Protein AF-A0AAW0SIT3-F1 (afdb_monomer_lite)

Organism: Scylla paramamosain (NCBI:txid85552)

Sequence (132 aa):
MLWTSGYGRCGQLGHGTTDNCPIPCTVLDLCGSKVGQVACGRGHTLVYIPSQSHVYAFGQGFSGQLGTKTPHSRELPQVVVCPWLSPGGASLLDYAEEDSPSVCLRQRDRRALVSSLRLLSLVHGLNFQAGC

Secondary structure (DSSP, 8-state):
-EEEEE--TTSTT-SSS---EEEEEE-GGGTTS---EEEE-SSEEEEEEGGGTEEEEEE--TTSTT--SS---EEEEEE---TTB-TTS-BGGG---S---S----TTHHHHHHHHHHHSTTSS----EE--

Foldseek 3Di:
DKWKFAQQLFLQRQCQDSDGHHDTDDNVVCPPFQWDAWADDPFKIWTQGLVVLWIWIAGQQLVVVRCDPDSHGHNHTDTRDDVQQPPVSDGVVVDDDDDDPDDDCPPVCVVVVVVVSVVRPPDDDMDMDRDD

pLDDT: mean 70.45, std 25.51, range [28.03, 96.56]

InterPro domains:
  IPR000408 Regulator of chromosome condensation, RCC1 [PF00415] (2-47)
  IPR000408 Regulator of chromosome condensation, RCC1 [PF00415] (54-80)
  IPR000408 Regulator of chromosome condensation, RCC1 [PS50012] (1-51)
  IPR009091 Regulator of chromosome condensation 1/beta-lactamase-inhibitor protein II [G3DSA:2.130.10.30] (1-106)
  IPR009091 Regulator of chromosome condensation 1/beta-lactamase-inhibitor protein II [SSF50985] (2-80)
  IPR051210 Ubiquitin ligases and GEF domain-containing protein [PTHR22870] (2-80)

Structure (mmCIF, N/CA/C/O backbone):
data_AF-A0AAW0SIT3-F1
#
_entry.id   AF-A0AAW0SIT3-F1
#
loop_
_atom_site.group_PDB
_atom_site.id
_atom_site.type_symbol
_atom_site.label_atom_id
_atom_site.label_alt_id
_atom_site.label_comp_id
_atom_site.label_asym_id
_atom_site.label_entity_id
_atom_site.label_seq_id
_atom_site.pdbx_PDB_ins_code
_atom_site.Cartn_x
_atom_site.Cartn_y
_atom_site.Cartn_z
_atom_site.occupancy
_atom_site.B_iso_or_equiv
_atom_site.auth_seq_id
_atom_site.auth_comp_id
_atom_site.auth_asym_id
_atom_site.auth_atom_id
_atom_site.pdbx_PDB_model_num
ATOM 1 N N . MET A 1 1 ? -5.126 -6.702 9.817 1.00 80.31 1 MET A N 1
ATOM 2 C CA . MET A 1 1 ? -3.843 -7.134 9.209 1.00 80.31 1 MET A CA 1
ATOM 3 C C . MET A 1 1 ? -3.942 -7.069 7.687 1.00 80.31 1 MET A C 1
ATOM 5 O O . MET A 1 1 ? -5.047 -7.236 7.179 1.00 80.31 1 MET A O 1
ATOM 9 N N . LEU A 1 2 ? -2.830 -6.808 6.984 1.00 91.56 2 LEU A N 1
ATOM 10 C CA . LEU A 1 2 ? -2.750 -6.771 5.516 1.00 91.56 2 LEU A CA 1
ATOM 11 C C . LEU A 1 2 ? -1.727 -7.792 5.008 1.00 91.56 2 LEU A C 1
ATOM 13 O O . LEU A 1 2 ? -0.565 -7.737 5.415 1.00 91.56 2 LEU A O 1
ATOM 17 N N . TRP A 1 3 ? -2.145 -8.648 4.078 1.00 93.25 3 TRP A N 1
ATOM 18 C CA . TRP A 1 3 ? -1.252 -9.519 3.315 1.00 93.25 3 TRP A CA 1
ATOM 19 C C . TRP A 1 3 ? -1.265 -9.144 1.838 1.00 93.25 3 TRP A C 1
ATOM 21 O O . TRP A 1 3 ? -2.335 -8.909 1.275 1.00 93.25 3 TRP A O 1
ATOM 31 N N . THR A 1 4 ? -0.091 -9.125 1.210 1.00 92.75 4 THR A N 1
ATOM 32 C CA . THR A 1 4 ? 0.081 -8.850 -0.221 1.00 92.75 4 THR A CA 1
ATOM 33 C C . THR A 1 4 ? 0.929 -9.947 -0.869 1.00 92.75 4 THR A C 1
ATOM 35 O O . THR A 1 4 ? 1.823 -10.528 -0.250 1.00 92.75 4 THR A O 1
ATOM 38 N N . SER A 1 5 ? 0.619 -10.266 -2.125 1.00 94.50 5 SER A N 1
ATOM 39 C CA . SER A 1 5 ? 1.348 -11.237 -2.948 1.00 94.50 5 SER A CA 1
ATOM 40 C C . SER A 1 5 ? 1.207 -10.894 -4.430 1.00 94.50 5 SER A C 1
ATOM 42 O O . SER A 1 5 ? 0.325 -10.127 -4.817 1.00 94.50 5 SER A O 1
ATOM 44 N N . GLY A 1 6 ? 2.069 -11.470 -5.261 1.00 93.25 6 GLY A N 1
ATOM 45 C CA . GLY A 1 6 ? 2.078 -11.323 -6.709 1.00 93.25 6 GLY A CA 1
ATOM 46 C C . GLY A 1 6 ? 3.285 -10.540 -7.218 1.00 93.25 6 GLY A C 1
ATOM 47 O O . GLY A 1 6 ? 4.418 -10.734 -6.771 1.00 93.25 6 GLY A O 1
ATOM 48 N N . TYR A 1 7 ? 3.040 -9.684 -8.207 1.00 91.38 7 TYR A N 1
ATOM 49 C CA . TYR A 1 7 ? 4.067 -8.900 -8.887 1.00 91.38 7 TYR A CA 1
ATOM 50 C C . TYR A 1 7 ? 4.504 -7.692 -8.048 1.00 91.38 7 TYR A C 1
ATOM 52 O O . TYR A 1 7 ? 3.662 -6.891 -7.643 1.00 91.38 7 TYR A O 1
ATOM 60 N N . GLY A 1 8 ? 5.812 -7.549 -7.814 1.00 92.81 8 GLY A N 1
ATOM 61 C CA . GLY A 1 8 ? 6.366 -6.549 -6.890 1.00 92.81 8 GLY A CA 1
ATOM 62 C C . GLY A 1 8 ? 7.283 -5.498 -7.504 1.00 92.81 8 GLY A C 1
ATOM 63 O O . GLY A 1 8 ? 7.766 -4.636 -6.779 1.00 92.81 8 GLY A O 1
ATOM 64 N N . ARG A 1 9 ? 7.514 -5.501 -8.823 1.00 93.38 9 ARG A N 1
ATOM 65 C CA . ARG A 1 9 ? 8.543 -4.653 -9.470 1.00 93.38 9 ARG A CA 1
ATOM 66 C C . ARG A 1 9 ? 8.348 -3.144 -9.325 1.00 93.38 9 ARG A C 1
ATOM 68 O O . ARG A 1 9 ? 9.265 -2.390 -9.628 1.00 93.38 9 ARG A O 1
ATOM 75 N N . CYS A 1 10 ? 7.174 -2.693 -8.897 1.00 90.81 10 CYS A N 1
ATOM 76 C CA . CYS A 1 10 ? 6.910 -1.283 -8.638 1.00 90.81 10 CYS A CA 1
ATOM 77 C C . CYS A 1 10 ? 6.911 -0.938 -7.143 1.00 90.81 10 CYS A C 1
ATOM 79 O O .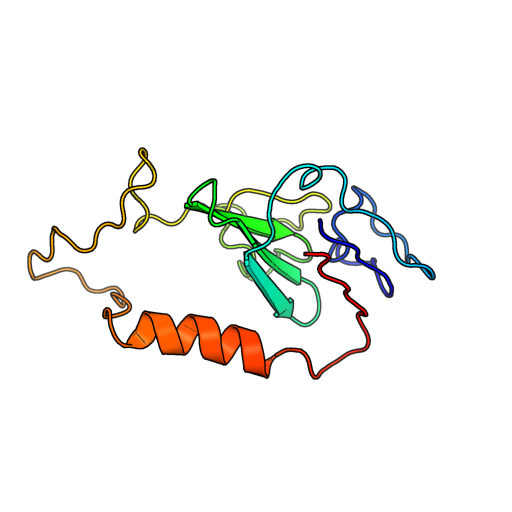 CYS A 1 10 ? 6.661 0.215 -6.812 1.00 90.81 10 CYS A O 1
ATOM 81 N N . GLY A 1 11 ? 7.139 -1.906 -6.251 1.00 94.12 11 GLY A N 1
ATOM 82 C CA . GLY A 1 11 ? 6.996 -1.748 -4.803 1.00 94.12 11 GLY A CA 1
ATOM 83 C C . GLY A 1 11 ? 5.546 -1.845 -4.311 1.00 94.12 11 GLY A C 1
ATOM 84 O O . GLY A 1 11 ? 5.271 -1.559 -3.151 1.00 94.12 11 GLY A O 1
ATOM 85 N N . GLN A 1 12 ? 4.591 -2.246 -5.165 1.00 93.88 12 GLN A N 1
ATOM 86 C CA . GLN A 1 12 ? 3.151 -2.263 -4.841 1.00 93.88 12 GLN A CA 1
ATOM 87 C C . GLN A 1 12 ? 2.758 -3.285 -3.770 1.00 93.88 12 GLN A C 1
ATOM 89 O O . GLN A 1 12 ? 1.604 -3.310 -3.345 1.00 93.88 12 GLN A O 1
ATOM 94 N N . LEU A 1 13 ? 3.700 -4.138 -3.358 1.00 94.75 13 LEU A N 1
ATOM 95 C CA . LEU A 1 13 ? 3.498 -5.118 -2.299 1.00 94.75 13 LEU A CA 1
ATOM 96 C C . LEU A 1 13 ? 3.780 -4.543 -0.906 1.00 94.75 13 LEU A C 1
ATOM 98 O O . LEU A 1 13 ? 3.201 -5.041 0.052 1.00 94.75 13 LEU A O 1
ATOM 102 N N . GLY A 1 14 ? 4.587 -3.483 -0.784 1.00 95.81 14 GLY A N 1
ATOM 103 C CA . GLY A 1 14 ? 4.841 -2.831 0.506 1.00 95.81 14 GLY A CA 1
ATOM 104 C C . GLY A 1 14 ? 5.847 -3.559 1.407 1.00 95.81 14 GLY A C 1
ATOM 105 O O . GLY A 1 14 ? 5.858 -3.315 2.609 1.00 95.81 14 GLY A O 1
ATOM 106 N N . HIS A 1 15 ? 6.667 -4.457 0.848 1.00 96.56 15 HIS A N 1
ATOM 107 C CA . HIS A 1 15 ? 7.614 -5.302 1.599 1.00 96.56 15 HIS A CA 1
ATOM 108 C C . HIS A 1 15 ? 9.016 -4.696 1.749 1.00 96.56 15 HIS A C 1
ATOM 110 O O . HIS A 1 15 ? 9.919 -5.366 2.242 1.00 96.56 15 HIS A O 1
ATOM 116 N N . GLY A 1 16 ? 9.228 -3.461 1.288 1.00 96.50 16 GLY A N 1
ATOM 117 C CA . GLY A 1 16 ? 10.552 -2.829 1.260 1.00 96.50 16 GLY A CA 1
ATOM 118 C C . GLY A 1 16 ? 11.484 -3.390 0.186 1.00 96.50 16 GLY A C 1
ATOM 119 O O . GLY A 1 16 ? 12.693 -3.211 0.279 1.00 96.50 16 GLY A O 1
ATOM 120 N N . THR A 1 17 ? 10.929 -4.095 -0.804 1.00 95.50 17 THR A N 1
ATOM 121 C CA . THR A 1 17 ? 11.655 -4.609 -1.968 1.00 95.50 17 THR A CA 1
ATOM 122 C C . THR A 1 17 ? 10.802 -4.483 -3.232 1.00 95.50 17 THR A C 1
ATOM 124 O O . THR A 1 17 ? 9.590 -4.247 -3.173 1.00 95.50 17 THR A O 1
ATOM 127 N N . THR A 1 18 ? 11.430 -4.682 -4.395 1.00 96.06 18 THR A N 1
ATOM 128 C CA . THR A 1 18 ? 10.753 -4.772 -5.703 1.00 96.06 18 THR A CA 1
ATOM 129 C C . THR A 1 18 ? 10.650 -6.210 -6.227 1.00 96.06 18 THR A C 1
ATOM 131 O O . THR A 1 18 ? 10.462 -6.460 -7.428 1.00 96.06 18 THR A O 1
ATOM 134 N N . ASP A 1 19 ? 10.785 -7.185 -5.330 1.00 96.50 19 ASP A N 1
ATOM 135 C CA . ASP A 1 19 ? 10.711 -8.599 -5.670 1.00 96.50 19 ASP A CA 1
ATOM 136 C C . ASP A 1 19 ? 9.275 -9.105 -5.714 1.00 96.50 19 ASP A C 1
ATOM 138 O O . ASP A 1 19 ? 8.388 -8.647 -4.995 1.00 96.50 19 ASP A O 1
ATOM 142 N N . ASN A 1 20 ? 9.042 -10.077 -6.593 1.00 92.88 20 ASN A N 1
ATOM 143 C CA . ASN A 1 20 ? 7.763 -10.769 -6.640 1.00 92.88 20 ASN A CA 1
ATOM 144 C C . ASN A 1 20 ? 7.608 -11.629 -5.383 1.00 92.88 20 ASN A C 1
ATOM 146 O O . ASN A 1 20 ? 8.558 -12.277 -4.946 1.00 92.88 20 ASN A O 1
ATOM 150 N N . CYS A 1 21 ? 6.395 -11.693 -4.847 1.00 94.31 21 CYS A N 1
ATOM 151 C CA . CYS A 1 21 ? 6.090 -12.497 -3.673 1.00 94.31 21 CYS A CA 1
ATOM 152 C C . CYS A 1 21 ? 5.040 -13.550 -4.051 1.00 94.31 21 CYS A C 1
ATOM 154 O O . CYS A 1 21 ? 3.859 -13.221 -4.135 1.00 94.31 21 CYS A O 1
ATOM 156 N N . PRO A 1 22 ? 5.427 -14.804 -4.344 1.00 92.19 22 PRO A N 1
ATOM 157 C CA . PRO A 1 22 ? 4.494 -15.815 -4.850 1.00 92.19 22 PRO A CA 1
ATOM 158 C C . PRO A 1 22 ? 3.487 -16.305 -3.799 1.00 92.19 22 PRO A C 1
ATOM 160 O O . PRO A 1 22 ? 2.504 -16.948 -4.154 1.00 92.19 22 PRO A O 1
ATOM 163 N N . ILE A 1 23 ? 3.721 -16.005 -2.520 1.00 92.50 23 ILE A N 1
ATOM 164 C CA . ILE A 1 23 ? 2.855 -16.371 -1.397 1.00 92.50 23 ILE A CA 1
ATOM 165 C C . ILE A 1 23 ? 2.417 -15.115 -0.633 1.00 92.50 23 ILE A C 1
ATOM 167 O O . ILE A 1 23 ? 3.158 -14.133 -0.629 1.00 92.50 23 ILE A O 1
ATOM 171 N N . PRO A 1 24 ? 1.238 -15.109 0.018 1.00 92.94 24 PRO A N 1
ATOM 172 C CA . PRO A 1 24 ? 0.817 -14.001 0.873 1.00 92.94 24 PRO A CA 1
ATOM 173 C C . PRO A 1 24 ? 1.851 -13.703 1.962 1.00 92.94 24 PRO A C 1
ATOM 175 O O . PRO A 1 24 ? 2.143 -14.554 2.799 1.00 92.94 24 PRO A O 1
ATOM 178 N N . CYS A 1 25 ? 2.382 -12.483 1.962 1.00 93.50 25 CYS A N 1
ATOM 179 C CA . CYS A 1 25 ? 3.299 -11.991 2.983 1.00 93.50 25 CYS A CA 1
ATOM 180 C C . CYS A 1 25 ? 2.694 -10.771 3.681 1.00 93.50 25 CYS A C 1
ATOM 182 O O . CYS A 1 25 ? 1.986 -9.970 3.066 1.00 93.50 25 CYS A O 1
ATOM 184 N N . THR A 1 26 ? 2.928 -10.656 4.984 1.00 95.19 26 THR A N 1
ATOM 185 C CA . THR A 1 26 ? 2.404 -9.554 5.791 1.00 95.19 26 THR A CA 1
ATOM 186 C C . THR A 1 26 ? 3.145 -8.265 5.462 1.00 95.19 26 THR A C 1
ATOM 188 O O . THR A 1 26 ? 4.372 -8.238 5.470 1.00 95.19 26 THR A O 1
ATOM 191 N N . VAL A 1 27 ? 2.409 -7.170 5.277 1.00 95.81 27 VAL A N 1
ATOM 192 C CA . VAL A 1 27 ? 3.008 -5.829 5.215 1.00 95.81 27 VAL A CA 1
ATOM 193 C C . VAL A 1 27 ? 3.355 -5.390 6.634 1.00 95.81 27 VAL A C 1
ATOM 195 O O . VAL A 1 27 ? 2.475 -4.973 7.393 1.00 95.81 27 VAL A O 1
ATOM 198 N N . LEU A 1 28 ? 4.627 -5.538 7.008 1.00 95.62 28 LEU A N 1
ATOM 199 C CA . LEU A 1 28 ? 5.094 -5.376 8.390 1.00 95.62 28 LEU A CA 1
ATOM 200 C C . LEU A 1 28 ? 4.813 -3.979 8.959 1.00 95.62 28 LEU A C 1
ATOM 202 O O . LEU A 1 28 ? 4.347 -3.883 10.092 1.00 95.62 28 LEU A O 1
ATOM 206 N N . ASP A 1 29 ? 4.978 -2.925 8.159 1.00 94.75 29 ASP A N 1
ATOM 207 C CA . ASP A 1 29 ? 4.751 -1.533 8.582 1.00 94.75 29 ASP A CA 1
ATOM 208 C C . ASP A 1 29 ? 3.296 -1.238 8.978 1.00 94.75 29 ASP A C 1
ATOM 210 O O . ASP A 1 29 ? 3.026 -0.288 9.710 1.00 94.75 29 ASP A O 1
ATOM 214 N N . LEU A 1 30 ? 2.344 -2.055 8.514 1.00 92.81 30 LEU A N 1
ATOM 215 C CA . LEU A 1 30 ? 0.923 -1.934 8.858 1.00 92.81 30 LEU A CA 1
ATOM 216 C C . LEU A 1 30 ? 0.467 -3.032 9.831 1.00 92.81 30 LEU A C 1
ATOM 218 O O . LEU A 1 30 ? -0.734 -3.185 10.092 1.00 92.81 30 LEU A O 1
ATOM 222 N N . CYS A 1 31 ? 1.402 -3.819 10.371 1.00 92.62 31 CYS A N 1
ATOM 223 C CA . CYS A 1 31 ? 1.102 -4.835 11.369 1.00 92.62 31 CYS A CA 1
ATOM 224 C C . CYS A 1 31 ? 0.522 -4.188 12.640 1.00 92.62 31 CYS A C 1
ATOM 226 O O . CYS A 1 31 ? 0.816 -3.044 12.978 1.00 92.62 31 CYS A O 1
ATOM 228 N N . GLY A 1 32 ? -0.384 -4.894 13.316 1.00 88.75 32 GLY A N 1
ATOM 229 C CA . GLY A 1 32 ? -1.103 -4.369 14.484 1.00 88.75 32 GLY A CA 1
ATOM 230 C C . GLY A 1 32 ? -2.198 -3.342 14.166 1.00 88.75 32 GLY A C 1
ATOM 231 O O . GLY A 1 32 ? -3.003 -3.025 15.038 1.00 88.75 32 GLY A O 1
ATOM 232 N N . SER A 1 33 ? -2.302 -2.866 12.922 1.00 90.38 33 SER A N 1
ATOM 233 C CA . SER A 1 33 ? -3.356 -1.935 12.520 1.00 90.38 33 SER A CA 1
ATOM 234 C C . SER A 1 33 ? -4.584 -2.648 11.951 1.00 90.38 33 SER A C 1
ATOM 236 O O . SER A 1 33 ? -4.491 -3.613 11.176 1.00 90.38 33 SER A O 1
ATOM 238 N N . LYS A 1 34 ? -5.772 -2.140 12.302 1.00 89.62 34 LYS A N 1
ATOM 239 C CA . LYS A 1 34 ? -7.027 -2.580 11.689 1.00 89.62 34 LYS A CA 1
ATOM 240 C C . LYS A 1 34 ? -7.176 -1.912 10.328 1.00 89.62 34 LYS A C 1
ATOM 242 O O . LYS A 1 34 ? -7.419 -0.714 10.236 1.00 89.62 34 LYS A O 1
ATOM 247 N N . VAL A 1 35 ? -7.029 -2.706 9.274 1.00 88.06 35 VAL A N 1
ATOM 248 C CA . VAL A 1 35 ? -7.222 -2.254 7.895 1.00 88.06 35 VAL A CA 1
ATOM 249 C C . VAL A 1 35 ? -8.715 -2.085 7.656 1.00 88.06 35 VAL A C 1
ATOM 251 O O . VAL A 1 35 ? -9.485 -3.022 7.852 1.00 88.06 35 VAL A O 1
ATOM 254 N N . GLY A 1 36 ? -9.129 -0.882 7.267 1.00 87.81 36 GLY A N 1
ATOM 255 C CA . GLY A 1 36 ? -10.521 -0.586 6.948 1.00 87.81 36 GLY A CA 1
ATOM 256 C C . GLY A 1 36 ? -10.833 -0.844 5.482 1.00 87.81 36 GLY A C 1
ATOM 257 O O . GLY A 1 36 ? -11.838 -1.476 5.169 1.00 87.81 36 GLY A O 1
ATOM 258 N N . GLN A 1 37 ? -9.992 -0.325 4.584 1.00 87.12 37 GLN A N 1
ATOM 259 C CA . GLN A 1 37 ? -10.179 -0.432 3.135 1.00 87.12 37 GLN A CA 1
ATOM 260 C C . GLN A 1 37 ? -8.839 -0.499 2.412 1.00 87.12 37 GLN A C 1
ATOM 262 O O . GLN A 1 37 ? -7.839 0.018 2.908 1.00 87.12 37 GLN A O 1
ATOM 267 N N . VAL A 1 38 ? -8.843 -1.106 1.227 1.00 86.88 38 VAL A N 1
ATOM 268 C CA . VAL A 1 38 ? -7.676 -1.225 0.350 1.00 86.88 38 VAL A CA 1
ATOM 269 C C . VAL A 1 38 ? -8.111 -0.934 -1.088 1.00 86.88 38 VAL A C 1
ATOM 271 O O . VAL A 1 38 ? -9.134 -1.460 -1.520 1.00 86.88 38 VAL A O 1
ATOM 274 N N . ALA A 1 39 ? -7.355 -0.113 -1.821 1.00 87.75 39 ALA A N 1
ATOM 275 C CA . ALA A 1 39 ? -7.462 0.059 -3.276 1.00 87.75 39 ALA A CA 1
ATOM 276 C C . ALA A 1 39 ? -6.141 -0.309 -3.922 1.00 87.75 39 ALA A C 1
ATOM 278 O O . ALA A 1 39 ? -5.080 -0.058 -3.361 1.00 87.75 39 ALA A O 1
ATOM 279 N N . CYS A 1 40 ? -6.215 -0.820 -5.143 1.00 84.56 40 CYS A N 1
ATOM 280 C CA . CYS A 1 40 ? -5.042 -1.102 -5.949 1.00 84.56 40 CYS A CA 1
ATOM 281 C C . CYS A 1 40 ? -5.205 -0.468 -7.326 1.00 84.56 40 CYS A C 1
ATOM 283 O O . CYS A 1 40 ? -6.294 -0.463 -7.898 1.00 84.56 40 CYS A O 1
ATOM 285 N N . GLY A 1 41 ? -4.109 0.052 -7.859 1.00 83.12 41 GLY A N 1
ATOM 286 C CA . GLY A 1 41 ? -3.959 0.373 -9.270 1.00 83.12 41 GLY A CA 1
ATOM 287 C C . GLY A 1 41 ? -2.925 -0.539 -9.925 1.00 83.12 41 GLY A C 1
ATOM 288 O O . GLY A 1 41 ? -2.388 -1.453 -9.306 1.00 83.12 41 GLY A O 1
ATOM 289 N N . ARG A 1 42 ? -2.578 -0.248 -11.185 1.00 84.06 42 ARG A N 1
ATOM 290 C C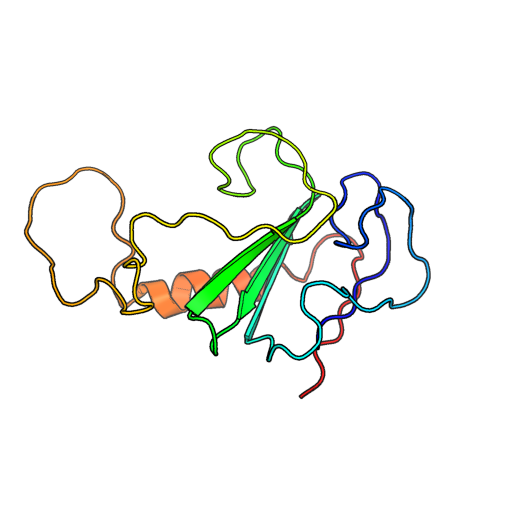A . ARG A 1 42 ? -1.646 -1.067 -11.991 1.00 84.06 42 ARG A CA 1
ATOM 291 C C . ARG A 1 42 ? -0.288 -1.331 -11.324 1.00 84.06 42 ARG A C 1
ATOM 293 O O . ARG A 1 42 ? 0.337 -2.351 -11.586 1.00 84.06 42 ARG A O 1
ATOM 300 N N . GLY A 1 43 ? 0.179 -0.400 -10.500 1.00 88.25 43 GLY A N 1
ATOM 301 C CA . GLY A 1 43 ? 1.482 -0.492 -9.850 1.00 88.25 43 GLY A CA 1
ATOM 302 C C . GLY A 1 43 ? 1.521 0.137 -8.469 1.00 88.25 43 GLY A C 1
ATOM 303 O O . GLY A 1 43 ? 2.612 0.422 -8.011 1.00 88.25 43 GLY A O 1
ATOM 304 N N . HIS A 1 44 ? 0.382 0.399 -7.825 1.00 89.31 44 HIS A N 1
ATOM 305 C CA . HIS A 1 44 ? 0.338 1.022 -6.500 1.00 89.31 44 HIS A CA 1
ATOM 306 C C . HIS A 1 44 ? -0.835 0.498 -5.675 1.00 89.31 44 HIS A C 1
ATOM 308 O O . HIS A 1 44 ? -1.815 0.007 -6.234 1.00 89.31 44 HIS A O 1
ATOM 314 N N . THR A 1 45 ? -0.738 0.656 -4.363 1.00 90.75 45 THR A N 1
ATOM 315 C CA . THR A 1 45 ? -1.708 0.195 -3.375 1.00 90.75 45 THR A CA 1
ATOM 316 C C . THR A 1 45 ? -1.967 1.319 -2.379 1.00 90.75 45 THR A C 1
ATOM 318 O O . THR A 1 45 ? -1.031 1.974 -1.920 1.00 90.75 45 THR A O 1
ATOM 321 N N . LEU A 1 46 ? -3.238 1.543 -2.056 1.00 92.12 46 LEU A N 1
ATOM 322 C CA . LEU A 1 46 ? -3.713 2.480 -1.045 1.00 92.12 46 LEU A CA 1
ATOM 323 C C . LEU A 1 46 ? -4.403 1.707 0.074 1.00 92.12 46 LEU A C 1
ATOM 325 O O . LEU A 1 46 ? -5.200 0.810 -0.195 1.00 92.12 46 LEU A O 1
ATOM 329 N N . VAL A 1 47 ? -4.141 2.071 1.324 1.00 91.06 47 VAL A N 1
ATOM 330 C CA . VAL A 1 47 ? -4.685 1.394 2.505 1.00 91.06 47 VAL A CA 1
ATOM 331 C C . VAL A 1 47 ? -5.216 2.428 3.482 1.00 91.06 47 VAL A C 1
ATOM 333 O O . VAL A 1 47 ? -4.476 3.288 3.946 1.00 91.06 47 VAL A O 1
ATOM 336 N N . TYR A 1 48 ? -6.496 2.337 3.825 1.00 89.25 48 TYR A N 1
ATOM 337 C CA . TYR A 1 48 ? -7.108 3.168 4.855 1.00 89.25 48 TYR A CA 1
ATOM 338 C C . TYR A 1 48 ? -7.113 2.441 6.199 1.00 89.25 48 TYR A C 1
ATOM 340 O O . TYR A 1 48 ? -7.597 1.308 6.299 1.00 89.25 48 TYR A O 1
ATOM 348 N N . ILE A 1 49 ? -6.619 3.116 7.237 1.00 86.38 49 ILE A N 1
ATOM 349 C CA . ILE A 1 49 ? -6.571 2.625 8.617 1.00 86.38 49 ILE A CA 1
ATOM 350 C C . ILE A 1 49 ? -7.480 3.513 9.479 1.00 86.38 49 ILE A C 1
ATOM 352 O O . ILE A 1 49 ? -7.072 4.609 9.871 1.00 86.38 49 ILE A O 1
ATOM 356 N N . PRO A 1 50 ? -8.712 3.060 9.798 1.00 83.62 50 PRO A N 1
ATOM 357 C CA . PRO A 1 50 ? -9.693 3.871 10.513 1.00 83.62 50 PRO A CA 1
ATOM 358 C C . PRO A 1 50 ? -9.231 4.306 11.900 1.00 83.62 50 PRO A C 1
ATOM 360 O O . PRO A 1 50 ? -9.502 5.430 12.301 1.00 83.62 50 PRO A O 1
ATOM 363 N N . SER A 1 51 ? -8.506 3.445 12.623 1.00 85.31 51 SER A N 1
ATOM 364 C CA . SER A 1 51 ? -8.044 3.740 13.986 1.00 85.31 51 SER A CA 1
ATOM 365 C C . SER A 1 51 ? -7.018 4.870 14.055 1.00 85.31 51 SER A C 1
ATOM 367 O O . SER A 1 51 ? -6.795 5.415 15.127 1.00 85.31 51 SER A O 1
ATOM 369 N N . GLN A 1 52 ? -6.381 5.198 12.930 1.00 83.69 52 GLN A N 1
ATOM 370 C CA . GLN A 1 52 ? -5.377 6.255 12.832 1.00 83.69 52 GLN A CA 1
ATOM 371 C C . GLN A 1 52 ? -5.859 7.436 11.983 1.00 83.69 52 GLN A C 1
ATOM 373 O O . GLN A 1 52 ? -5.134 8.409 11.831 1.00 83.69 52 GLN A O 1
ATOM 378 N N . SER A 1 53 ? -7.050 7.343 11.377 1.00 84.56 53 SER A N 1
ATOM 379 C CA . SER A 1 53 ? -7.522 8.294 10.362 1.00 84.56 53 SER A CA 1
ATOM 380 C C . SER A 1 53 ? -6.503 8.546 9.236 1.00 84.56 53 SER A C 1
ATOM 382 O O . SER A 1 53 ? -6.477 9.62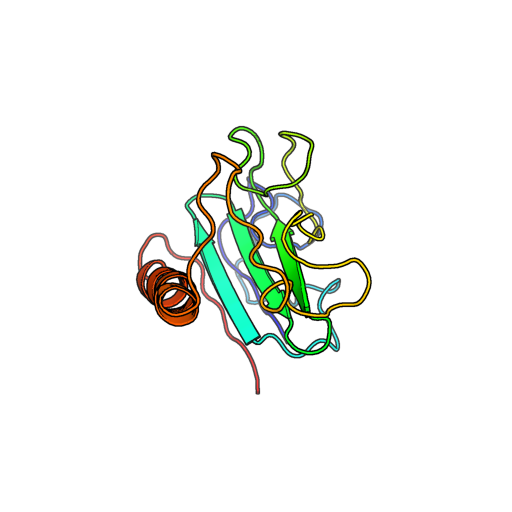5 8.650 1.00 84.56 53 SER A O 1
ATOM 384 N N . HIS A 1 54 ? -5.675 7.551 8.902 1.00 86.56 54 HIS A N 1
ATOM 385 C CA . HIS A 1 54 ? -4.607 7.679 7.910 1.00 86.56 54 HIS A CA 1
ATOM 386 C C . HIS A 1 54 ? -4.880 6.845 6.660 1.00 86.56 54 HIS A C 1
ATOM 388 O O . HIS A 1 54 ? -5.433 5.742 6.723 1.00 86.56 54 HIS A O 1
ATOM 394 N N . VAL A 1 55 ? -4.436 7.374 5.520 1.00 89.50 55 VAL A N 1
ATOM 395 C CA . VAL A 1 55 ? -4.290 6.627 4.271 1.00 89.50 55 VAL A CA 1
ATOM 396 C C . VAL A 1 55 ? -2.805 6.412 4.026 1.00 89.50 55 VAL A C 1
ATOM 398 O O . VAL A 1 55 ? -2.017 7.352 4.090 1.00 89.50 55 VAL A O 1
ATOM 401 N N . TYR A 1 56 ? -2.436 5.175 3.734 1.00 92.38 56 TYR A N 1
ATOM 402 C CA . TYR A 1 56 ? -1.097 4.773 3.339 1.00 92.38 56 TYR A CA 1
ATOM 403 C C . TYR A 1 56 ? -1.070 4.483 1.845 1.00 92.38 56 TYR A C 1
ATOM 405 O O . TYR A 1 56 ? -2.027 3.922 1.317 1.00 92.38 56 TYR A O 1
ATOM 413 N N . ALA A 1 57 ? 0.026 4.830 1.181 1.00 93.00 57 ALA A N 1
ATOM 414 C CA . ALA A 1 57 ? 0.274 4.538 -0.221 1.00 93.00 57 ALA A CA 1
ATOM 415 C C . ALA A 1 57 ? 1.656 3.911 -0.408 1.00 93.00 57 ALA A C 1
ATOM 417 O O . ALA A 1 57 ? 2.630 4.337 0.212 1.00 93.00 57 ALA A O 1
ATOM 418 N N . PHE A 1 58 ? 1.744 2.910 -1.277 1.00 95.56 58 PHE A N 1
ATOM 419 C CA . PHE A 1 58 ? 3.000 2.290 -1.698 1.00 95.56 58 PHE A CA 1
ATOM 420 C C . PHE A 1 58 ? 2.895 1.781 -3.137 1.00 95.56 58 PHE A C 1
ATOM 422 O O . PHE A 1 58 ? 1.805 1.573 -3.665 1.00 95.56 58 PHE A O 1
ATOM 429 N N . GLY A 1 59 ? 4.035 1.614 -3.792 1.00 94.88 59 GLY A N 1
ATOM 430 C CA . GLY A 1 59 ? 4.180 1.248 -5.193 1.00 94.88 59 GLY A CA 1
ATOM 431 C C . GLY A 1 59 ? 4.745 2.367 -6.065 1.00 94.88 59 GLY A C 1
ATOM 432 O O . GLY A 1 59 ? 5.483 3.234 -5.609 1.00 94.88 59 GLY A O 1
ATOM 433 N N . GLN A 1 60 ? 4.407 2.335 -7.348 1.00 92.31 60 GLN A N 1
ATOM 434 C CA . GLN A 1 60 ? 4.824 3.285 -8.368 1.00 92.31 60 GLN A CA 1
ATOM 435 C C . GLN A 1 60 ? 4.358 4.697 -8.005 1.00 92.31 60 GLN A C 1
ATOM 437 O O . GLN A 1 60 ? 3.177 4.879 -7.730 1.00 92.31 60 GLN A O 1
ATOM 442 N N . GLY A 1 61 ? 5.255 5.688 -8.065 1.00 89.88 61 GLY A N 1
ATOM 443 C CA . GLY A 1 61 ? 4.939 7.090 -7.742 1.00 89.88 61 GLY A CA 1
ATOM 444 C C . GLY A 1 61 ? 5.191 8.108 -8.856 1.00 89.88 61 GLY A C 1
ATOM 445 O O . GLY A 1 61 ? 4.881 9.283 -8.677 1.00 89.88 61 GLY A O 1
ATOM 446 N N . PHE A 1 62 ? 5.713 7.680 -10.011 1.00 85.62 62 PHE A N 1
ATOM 447 C CA . PHE A 1 62 ? 6.154 8.576 -11.094 1.00 85.62 62 PHE A CA 1
ATOM 448 C C . PHE A 1 62 ? 5.063 9.467 -11.707 1.00 85.62 62 PHE A C 1
ATOM 450 O O . PHE A 1 62 ? 5.376 10.464 -12.346 1.00 85.62 62 PHE A O 1
ATOM 457 N N . SER A 1 63 ? 3.789 9.127 -11.518 1.00 83.50 63 SER A N 1
ATOM 458 C CA . SER A 1 63 ? 2.635 9.902 -11.989 1.00 83.50 63 SER A CA 1
ATOM 459 C C . SER A 1 63 ? 1.930 10.651 -10.851 1.00 83.50 63 SER A C 1
ATOM 461 O O . SER A 1 63 ? 0.817 11.131 -11.036 1.00 83.50 63 SER A O 1
ATOM 463 N N . GLY A 1 64 ? 2.531 10.714 -9.657 1.00 84.50 64 GLY A N 1
ATOM 464 C CA . GLY A 1 64 ? 1.926 11.328 -8.472 1.00 84.50 64 GLY A CA 1
ATOM 465 C C . GLY A 1 64 ? 0.811 10.498 -7.825 1.00 84.50 64 GLY A C 1
ATOM 466 O O . GLY A 1 64 ? 0.156 10.974 -6.902 1.00 84.50 64 GLY A O 1
ATOM 467 N N . GLN A 1 65 ? 0.604 9.248 -8.252 1.00 83.62 65 GLN A N 1
ATOM 468 C CA . GLN A 1 65 ? -0.500 8.391 -7.796 1.00 83.62 65 GLN A CA 1
ATOM 469 C C . GLN A 1 65 ? -0.463 8.050 -6.297 1.00 83.62 65 GLN A C 1
ATOM 471 O O . GLN A 1 65 ? -1.480 7.655 -5.737 1.00 83.62 65 GLN A O 1
ATOM 476 N N . LEU A 1 66 ? 0.694 8.199 -5.643 1.00 85.81 66 LEU A N 1
ATOM 477 C CA . LEU A 1 66 ? 0.819 7.962 -4.204 1.00 85.81 66 LEU A CA 1
ATOM 478 C C . LEU A 1 66 ? 0.317 9.146 -3.370 1.00 85.81 66 LEU A C 1
ATOM 480 O O . LEU A 1 66 ? 0.176 9.011 -2.161 1.00 85.81 66 LEU A O 1
ATOM 484 N N . GLY A 1 67 ? 0.112 10.326 -3.969 1.00 84.56 67 GLY A N 1
ATOM 485 C CA . GLY A 1 67 ? -0.241 11.540 -3.222 1.00 84.56 67 GLY A CA 1
ATOM 486 C C . GLY A 1 67 ? 0.832 11.974 -2.213 1.00 84.56 67 GLY A C 1
ATOM 487 O O . GLY A 1 67 ? 0.592 12.815 -1.351 1.00 84.56 67 GLY A O 1
ATOM 488 N N . THR A 1 68 ? 2.034 11.404 -2.302 1.00 76.06 68 THR A N 1
ATOM 489 C CA . THR A 1 68 ? 3.212 11.860 -1.573 1.00 76.06 68 THR A CA 1
ATOM 490 C C . THR A 1 68 ? 3.748 13.069 -2.329 1.00 76.06 68 THR A C 1
ATOM 492 O O . THR A 1 68 ? 3.837 13.004 -3.552 1.00 76.06 68 THR A O 1
ATOM 495 N N . LYS A 1 69 ? 4.135 14.160 -1.651 1.00 78.62 69 LYS A N 1
ATOM 496 C CA . LYS A 1 69 ? 4.633 15.422 -2.264 1.00 78.62 69 LYS A CA 1
ATOM 497 C C . LYS A 1 69 ? 5.818 15.260 -3.246 1.00 78.62 69 LYS A C 1
ATOM 499 O O . LYS A 1 69 ? 6.303 16.238 -3.799 1.00 78.62 69 LYS A O 1
ATOM 504 N N . THR A 1 70 ? 6.299 14.034 -3.431 1.00 80.31 70 THR A N 1
ATOM 505 C CA . THR A 1 70 ? 7.377 13.613 -4.319 1.00 80.31 70 THR A CA 1
ATOM 506 C C . THR A 1 70 ? 6.879 12.546 -5.306 1.00 80.31 70 THR A C 1
ATOM 508 O O . THR A 1 70 ? 6.232 11.599 -4.852 1.00 80.31 70 THR A O 1
ATOM 511 N N . PRO A 1 71 ? 7.241 12.594 -6.602 1.00 84.75 71 PRO A N 1
ATOM 512 C CA . PRO A 1 71 ? 6.838 11.608 -7.612 1.00 84.75 71 PRO A CA 1
ATOM 513 C C . PRO A 1 71 ? 7.721 10.342 -7.599 1.00 84.75 71 PRO A C 1
ATOM 515 O O . PRO A 1 71 ? 8.097 9.809 -8.642 1.00 84.75 71 PRO A O 1
ATOM 518 N N . HIS A 1 72 ? 8.114 9.871 -6.417 1.00 90.50 72 HIS A N 1
ATOM 519 C CA . HIS A 1 72 ? 8.987 8.707 -6.269 1.00 90.50 72 HIS A CA 1
ATOM 520 C C . HIS A 1 72 ? 8.180 7.478 -5.887 1.00 90.50 72 HIS A C 1
ATOM 522 O O . HIS A 1 72 ? 7.260 7.563 -5.076 1.00 90.50 72 HIS A O 1
ATOM 528 N N . SER A 1 73 ? 8.548 6.334 -6.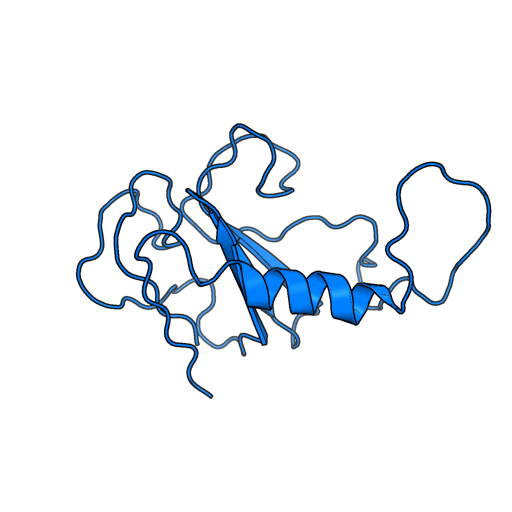459 1.00 92.31 73 SER A N 1
ATOM 529 C CA . SER A 1 73 ? 8.021 5.046 -6.019 1.00 92.31 73 SER A CA 1
ATOM 530 C C . SER A 1 73 ? 8.403 4.776 -4.565 1.00 92.31 73 SER A C 1
ATOM 532 O O . SER A 1 73 ? 9.450 5.222 -4.089 1.00 92.31 73 SER A O 1
ATOM 534 N N . ARG A 1 74 ? 7.541 4.053 -3.855 1.00 95.56 74 ARG A N 1
ATOM 535 C CA . ARG A 1 74 ? 7.710 3.706 -2.446 1.00 95.56 74 ARG A CA 1
ATOM 536 C C . ARG A 1 74 ? 7.533 2.212 -2.271 1.00 95.56 74 ARG A C 1
ATOM 538 O O . ARG A 1 74 ? 6.480 1.674 -2.575 1.00 95.56 74 ARG A O 1
ATOM 545 N N . GLU A 1 75 ? 8.561 1.550 -1.774 1.00 96.12 75 GLU A N 1
ATOM 546 C CA . GLU A 1 75 ? 8.537 0.104 -1.523 1.00 96.12 75 GLU A CA 1
ATOM 547 C C . GLU A 1 75 ? 7.951 -0.232 -0.148 1.00 96.12 75 GLU A C 1
ATOM 549 O O . GLU A 1 75 ? 7.608 -1.382 0.114 1.00 96.12 75 GLU A O 1
ATOM 554 N N . LEU A 1 76 ? 7.809 0.786 0.703 1.00 96.50 76 LEU A N 1
ATOM 555 C CA . LEU A 1 76 ? 7.182 0.723 2.015 1.00 96.50 76 LEU A CA 1
ATOM 556 C C . LEU A 1 76 ? 5.955 1.645 2.065 1.00 96.50 76 LEU A C 1
ATOM 558 O O . LEU A 1 76 ? 5.950 2.685 1.392 1.00 96.50 76 LEU A O 1
ATOM 562 N N . PRO A 1 77 ? 4.926 1.298 2.860 1.00 95.12 77 PRO A N 1
ATOM 563 C CA . PRO A 1 77 ? 3.768 2.152 3.092 1.00 95.12 77 PRO A CA 1
ATOM 564 C C . PRO A 1 77 ? 4.157 3.547 3.585 1.00 95.12 77 PRO A C 1
ATOM 566 O O . PRO A 1 77 ? 4.763 3.710 4.639 1.00 95.12 77 PRO A O 1
ATOM 569 N N . GLN A 1 78 ? 3.741 4.576 2.852 1.00 93.94 78 GLN A N 1
ATOM 570 C CA . GLN A 1 78 ? 3.935 5.967 3.243 1.00 93.94 78 GLN A CA 1
ATOM 571 C C . GLN A 1 78 ? 2.595 6.645 3.512 1.00 93.94 78 GLN A C 1
ATOM 573 O O . GLN A 1 78 ? 1.654 6.499 2.736 1.00 93.94 78 GLN A O 1
ATOM 578 N N . VAL A 1 79 ? 2.517 7.424 4.592 1.00 91.06 79 VAL A N 1
ATOM 579 C CA . VAL A 1 79 ? 1.333 8.239 4.886 1.00 91.06 79 VAL A CA 1
ATOM 580 C C . VAL A 1 79 ? 1.114 9.250 3.761 1.00 91.06 79 VAL A C 1
ATOM 582 O O . VAL A 1 79 ? 2.006 10.028 3.410 1.00 91.06 79 VAL A O 1
ATOM 585 N N . VAL A 1 80 ? -0.092 9.243 3.206 1.00 88.94 80 VAL A N 1
ATOM 586 C CA . VAL A 1 80 ? -0.536 10.207 2.204 1.00 88.94 80 VAL A CA 1
ATOM 587 C C . VAL A 1 80 ? -0.880 11.510 2.909 1.00 88.94 80 VAL A C 1
ATOM 589 O O . VAL A 1 80 ? -1.752 11.543 3.777 1.00 88.94 80 VAL A O 1
ATOM 592 N N . VAL A 1 81 ? -0.223 12.604 2.519 1.00 75.94 81 VAL A N 1
ATOM 593 C CA . VAL A 1 81 ? -0.551 13.931 3.048 1.00 75.94 81 VAL A CA 1
ATOM 594 C C . VAL A 1 81 ? -1.790 14.434 2.328 1.00 75.94 81 VAL A C 1
ATOM 596 O O . VAL A 1 81 ? -1.728 14.882 1.187 1.00 75.94 81 VAL A O 1
ATOM 599 N N . CYS A 1 82 ? -2.924 14.357 3.004 1.00 63.66 82 CYS A N 1
ATOM 600 C CA . CYS A 1 82 ? -4.189 14.872 2.516 1.00 63.66 82 CYS A CA 1
ATOM 601 C C . CYS A 1 82 ? -4.423 16.236 3.182 1.00 63.66 82 CYS A C 1
ATOM 603 O O . CYS A 1 82 ? -4.644 16.278 4.389 1.00 63.66 82 CYS A O 1
ATOM 605 N N . PRO A 1 83 ? -4.376 17.360 2.441 1.00 55.34 83 PRO A N 1
ATOM 606 C CA . PRO A 1 83 ? -4.586 18.690 3.024 1.00 55.34 83 PRO A CA 1
ATOM 607 C C . PRO A 1 83 ? -5.992 18.876 3.621 1.00 55.34 83 PRO A C 1
ATOM 609 O O . PRO A 1 83 ? -6.204 19.790 4.406 1.00 55.34 83 PRO A O 1
ATOM 612 N N . TRP A 1 84 ? -6.937 17.990 3.288 1.00 56.94 84 TRP A N 1
ATOM 613 C CA . TRP A 1 84 ? -8.295 17.949 3.840 1.00 56.94 84 TRP A CA 1
ATOM 614 C C . TRP A 1 84 ? -8.458 17.021 5.062 1.00 56.94 84 TRP A C 1
ATOM 616 O O . TRP A 1 84 ? -9.579 16.786 5.511 1.00 56.94 84 TRP A O 1
ATOM 626 N N . LEU A 1 85 ? -7.377 16.465 5.613 1.00 50.72 85 LEU A N 1
ATOM 627 C CA . LEU A 1 85 ? -7.381 15.760 6.897 1.00 50.72 85 LEU A CA 1
ATOM 628 C C . LEU A 1 85 ? -6.599 16.610 7.903 1.00 50.72 85 LEU A C 1
ATOM 630 O O . LEU A 1 85 ? -5.398 16.819 7.744 1.00 50.72 85 LEU A O 1
ATOM 634 N N . SER A 1 86 ? -7.288 17.152 8.913 1.00 44.19 86 SER A N 1
ATOM 635 C CA . SER A 1 86 ? -6.655 17.999 9.928 1.00 44.19 86 SER A CA 1
ATOM 636 C C . SER A 1 86 ? -5.516 17.256 10.639 1.00 44.19 86 SER A C 1
ATOM 638 O O . SER A 1 86 ? -5.645 16.048 10.864 1.00 44.19 86 SER A O 1
ATOM 640 N N . PRO A 1 87 ? -4.471 17.957 11.129 1.00 44.59 87 PRO A N 1
ATOM 641 C CA . PRO A 1 87 ? -3.351 17.362 11.877 1.00 44.59 87 PRO A CA 1
ATOM 642 C C . PRO A 1 87 ? -3.726 16.597 13.164 1.00 44.59 87 PRO A C 1
ATOM 644 O O . PRO A 1 87 ? -2.846 16.073 13.836 1.00 44.59 87 PRO A O 1
ATOM 647 N N . GLY A 1 88 ? -5.011 16.535 13.527 1.00 47.75 88 GLY A N 1
ATOM 648 C CA . GLY A 1 88 ? -5.534 15.825 14.697 1.00 47.75 88 GLY A CA 1
ATOM 649 C C . GLY A 1 88 ? -6.499 14.680 14.375 1.00 47.75 88 GLY A C 1
ATOM 650 O O . GLY A 1 88 ? -7.250 14.273 15.253 1.00 47.75 88 GLY A O 1
ATOM 651 N N . GLY A 1 89 ? -6.567 14.201 13.126 1.00 45.56 89 GLY A N 1
ATOM 652 C CA . GLY A 1 89 ? -7.450 13.086 12.746 1.00 45.56 89 GLY A CA 1
ATOM 653 C C . GLY A 1 89 ? -8.948 13.424 12.732 1.00 45.56 89 GLY A C 1
ATOM 654 O O . GLY A 1 89 ? -9.774 12.544 12.479 1.00 45.56 89 GLY A O 1
ATOM 655 N N . ALA A 1 90 ? -9.302 14.693 12.961 1.00 43.34 90 ALA A N 1
ATOM 656 C CA . ALA A 1 90 ? -10.647 15.211 12.784 1.00 43.34 90 ALA A CA 1
ATOM 657 C C . ALA A 1 90 ? -10.920 15.473 11.295 1.00 43.34 90 ALA A C 1
ATOM 659 O O . ALA A 1 90 ? -10.149 16.131 10.593 1.00 43.34 90 ALA A O 1
ATOM 660 N N . SER A 1 91 ? -12.040 14.940 10.816 1.00 45.19 91 SER A N 1
ATOM 661 C CA . SER A 1 91 ? -12.591 15.219 9.492 1.00 45.19 91 SER A CA 1
ATOM 662 C C . SER A 1 91 ? -12.837 16.730 9.354 1.00 45.19 91 SER A C 1
ATOM 664 O O . SER A 1 91 ? -13.633 17.264 10.117 1.00 45.19 91 SER A O 1
ATOM 666 N N . LEU A 1 92 ? -12.245 17.408 8.360 1.00 41.88 92 LEU A N 1
ATOM 667 C CA . LEU A 1 92 ? -12.451 18.844 8.046 1.00 41.88 92 LEU A CA 1
ATOM 668 C C . LEU A 1 92 ? -13.879 19.210 7.591 1.00 41.88 92 LEU A C 1
ATOM 670 O O . LEU A 1 92 ? -14.110 20.271 7.026 1.00 41.88 92 LEU A O 1
ATOM 674 N N . LEU A 1 93 ? -14.862 18.342 7.829 1.00 43.91 93 LEU A N 1
ATOM 675 C CA . LEU A 1 93 ? -16.234 18.547 7.368 1.00 43.91 93 LEU A CA 1
ATOM 676 C C . LEU A 1 93 ? -17.041 19.533 8.220 1.00 43.91 93 LEU A C 1
ATOM 678 O O . LEU A 1 93 ? -18.204 19.744 7.901 1.00 43.91 93 LEU A O 1
ATOM 682 N N . ASP A 1 94 ? -16.440 20.151 9.237 1.00 38.53 94 ASP A N 1
ATOM 683 C CA . ASP A 1 94 ? -17.096 21.208 10.021 1.00 38.53 94 ASP A CA 1
ATOM 684 C C . ASP A 1 94 ? -16.758 22.634 9.564 1.00 38.53 94 ASP A C 1
ATOM 686 O O . ASP A 1 94 ? -17.370 23.580 10.046 1.00 38.53 94 ASP A O 1
ATOM 690 N N . TYR A 1 95 ? -15.843 22.816 8.606 1.00 37.84 95 TYR A N 1
ATOM 691 C CA . TYR A 1 95 ? -15.501 24.146 8.093 1.00 37.84 95 TYR A CA 1
ATOM 692 C C . TYR A 1 95 ? -15.600 24.172 6.570 1.00 37.84 95 TYR A C 1
ATOM 694 O O . TYR A 1 95 ? -14.610 24.073 5.850 1.00 37.84 95 TYR A O 1
ATOM 702 N N . ALA A 1 96 ? -16.835 24.277 6.083 1.00 36.81 96 ALA A N 1
ATOM 703 C CA . ALA A 1 96 ? -17.103 24.770 4.742 1.00 36.81 96 ALA A CA 1
ATOM 704 C C . ALA A 1 96 ? -17.230 26.297 4.824 1.00 36.81 96 ALA A C 1
ATOM 706 O O . ALA A 1 96 ? -18.301 26.802 5.140 1.00 36.81 96 ALA A O 1
ATOM 707 N N . GLU A 1 97 ? -16.142 27.015 4.562 1.00 35.56 97 GLU A N 1
ATOM 708 C CA . GLU A 1 97 ? -16.239 28.396 4.085 1.00 35.56 97 GLU A CA 1
ATOM 709 C C . GLU A 1 97 ? -16.065 28.355 2.570 1.00 35.56 97 GLU A C 1
ATOM 711 O O . GLU A 1 97 ? -15.187 27.665 2.038 1.00 35.56 97 GLU A O 1
ATOM 716 N N . GLU A 1 98 ? -17.008 28.995 1.888 1.00 44.44 98 GLU A N 1
ATOM 717 C CA . GLU A 1 98 ? -17.084 29.023 0.439 1.00 44.44 98 GLU A CA 1
ATOM 718 C C . GLU A 1 98 ? -15.897 29.804 -0.137 1.00 44.44 98 GLU A C 1
ATOM 720 O O . GLU A 1 98 ? -15.456 30.791 0.441 1.00 44.44 98 GLU A O 1
ATOM 725 N N . ASP A 1 99 ? -15.432 29.357 -1.306 1.00 36.50 99 ASP A N 1
ATOM 726 C CA . ASP A 1 99 ? -14.466 30.030 -2.189 1.00 36.50 99 ASP A CA 1
ATOM 727 C C . ASP A 1 99 ? -13.022 29.483 -2.184 1.00 36.50 99 ASP A C 1
ATOM 729 O O . ASP A 1 99 ? -12.035 30.141 -1.858 1.00 36.50 99 ASP A O 1
ATOM 733 N N . SER A 1 100 ? -12.866 28.228 -2.624 1.00 28.92 100 SER A N 1
ATOM 734 C CA . SER A 1 100 ? -11.570 27.703 -3.072 1.00 28.92 100 SER A CA 1
ATOM 735 C C . SER A 1 100 ? -11.740 26.726 -4.244 1.00 28.92 100 SER A C 1
ATOM 737 O O . SER A 1 100 ? -12.482 25.745 -4.130 1.00 28.92 100 SER A O 1
ATOM 739 N N . PRO A 1 101 ? -11.060 26.942 -5.388 1.00 35.09 101 PRO A N 1
ATOM 740 C CA . PRO A 1 101 ? -11.219 26.114 -6.574 1.00 35.09 101 PRO A CA 1
ATOM 741 C C . PRO A 1 101 ? -10.335 24.873 -6.457 1.00 35.09 101 PRO A C 1
ATOM 743 O O . PRO A 1 101 ? -9.225 24.859 -6.972 1.00 35.09 101 PRO A O 1
ATOM 746 N N . SER A 1 102 ? -10.789 23.826 -5.766 1.00 33.16 102 SER A N 1
ATOM 747 C CA . SER A 1 102 ? -10.207 22.474 -5.850 1.00 33.16 102 SER A CA 1
ATOM 748 C C . SER A 1 102 ? -11.124 21.453 -5.179 1.00 33.16 102 SER A C 1
ATOM 750 O O . SER A 1 102 ? -11.006 21.201 -3.988 1.00 33.16 102 SER A O 1
ATOM 752 N N . VAL A 1 103 ? -12.053 20.896 -5.965 1.00 34.03 103 VAL A N 1
ATOM 753 C CA . VAL A 1 103 ? -12.780 19.623 -5.760 1.00 34.03 103 VAL A CA 1
ATOM 754 C C . VAL A 1 103 ? -12.842 19.154 -4.297 1.00 34.03 103 VAL A C 1
ATOM 756 O O . VAL A 1 103 ? -12.158 18.222 -3.877 1.00 34.03 103 VAL A O 1
ATOM 759 N N . CYS A 1 104 ? -13.704 19.795 -3.510 1.00 32.31 104 CYS A N 1
ATOM 760 C CA . CYS A 1 104 ? -14.082 19.295 -2.196 1.00 32.31 104 CYS A CA 1
ATOM 761 C C . CYS A 1 104 ? -15.003 18.089 -2.415 1.00 32.31 104 CYS A C 1
ATOM 763 O O . CYS A 1 104 ? -16.142 18.252 -2.855 1.00 32.31 104 CYS A O 1
ATOM 765 N N . LEU A 1 105 ? -14.523 16.874 -2.140 1.00 31.73 105 LEU A N 1
ATOM 766 C CA . LEU A 1 105 ? -15.363 15.675 -2.148 1.00 31.73 105 LEU A CA 1
ATOM 767 C C . LEU A 1 105 ? -16.477 15.861 -1.111 1.00 31.73 105 LEU A C 1
ATOM 769 O O . LEU A 1 105 ? -16.239 15.823 0.099 1.00 31.73 105 LEU A O 1
ATOM 773 N N . ARG A 1 106 ? -17.700 16.118 -1.589 1.00 28.03 106 ARG A N 1
ATOM 774 C CA . ARG A 1 106 ? -18.866 16.370 -0.737 1.00 28.03 106 ARG A CA 1
ATOM 775 C C . ARG A 1 106 ? -19.154 15.113 0.073 1.00 28.03 106 ARG A C 1
ATOM 777 O O . ARG A 1 106 ? -18.892 13.999 -0.351 1.00 28.03 106 ARG A O 1
ATOM 784 N N . GLN A 1 107 ? -19.786 15.253 1.228 1.00 32.25 107 GLN A N 1
ATOM 785 C CA . GLN A 1 107 ? -20.088 14.152 2.154 1.00 32.25 107 GLN A CA 1
ATOM 786 C C . GLN A 1 107 ? -20.905 12.979 1.552 1.00 32.25 107 GLN A C 1
ATOM 788 O O . GLN A 1 107 ? -20.919 11.889 2.128 1.00 32.25 107 GLN A O 1
ATOM 793 N N . ARG A 1 108 ? -21.525 13.158 0.372 1.00 29.42 108 ARG A N 1
ATOM 794 C CA . ARG A 1 108 ? -22.111 12.076 -0.448 1.00 29.42 108 ARG A CA 1
ATOM 795 C C . ARG A 1 108 ? -21.061 11.224 -1.185 1.00 29.42 108 ARG A C 1
ATOM 797 O O . ARG A 1 108 ? -21.278 10.027 -1.359 1.00 29.42 108 ARG A O 1
ATOM 804 N N . ASP A 1 109 ? -19.895 11.782 -1.488 1.00 35.91 109 ASP A N 1
ATOM 805 C CA . ASP A 1 109 ? -18.748 11.118 -2.116 1.00 35.91 109 ASP A CA 1
ATOM 806 C C .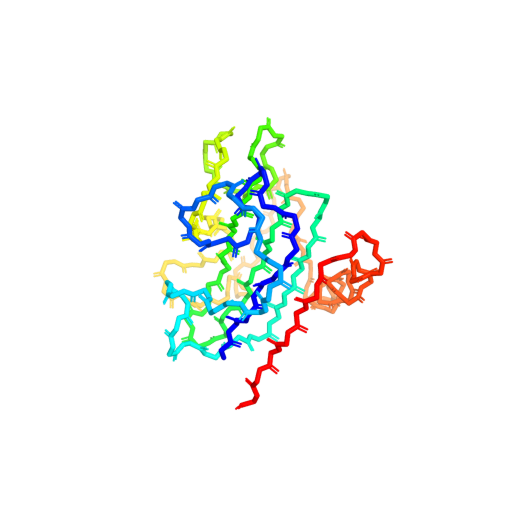 ASP A 1 109 ? -17.904 10.296 -1.141 1.00 35.91 109 ASP A C 1
ATOM 808 O O . ASP A 1 109 ? -17.047 9.524 -1.564 1.00 35.91 109 ASP A O 1
ATOM 812 N N . ARG A 1 110 ? -18.195 10.344 0.167 1.00 38.09 110 ARG A N 1
ATOM 813 C CA . ARG A 1 110 ? -17.653 9.361 1.118 1.00 38.09 110 ARG A CA 1
ATOM 814 C C . ARG A 1 110 ? -18.099 7.943 0.767 1.00 38.09 110 ARG A C 1
ATOM 816 O O . ARG A 1 110 ? -17.384 7.000 1.062 1.00 38.09 110 ARG A O 1
ATOM 823 N N . ARG A 1 111 ? -19.258 7.776 0.118 1.00 31.31 111 ARG A N 1
ATOM 824 C CA . ARG A 1 111 ? -19.637 6.493 -0.486 1.00 31.31 111 ARG A CA 1
ATOM 825 C C . ARG A 1 111 ? -18.990 6.303 -1.847 1.00 31.31 111 ARG A C 1
ATOM 827 O O . ARG A 1 111 ? -18.621 5.175 -2.105 1.00 31.31 111 ARG A O 1
ATOM 834 N N . ALA A 1 112 ? -18.792 7.361 -2.638 1.00 32.47 112 ALA A N 1
ATOM 835 C CA . ALA A 1 112 ? -18.180 7.300 -3.968 1.00 32.47 112 ALA A CA 1
ATOM 836 C C . ALA A 1 112 ? -16.700 6.883 -3.937 1.00 32.47 112 ALA A C 1
ATOM 838 O O . ALA A 1 112 ? -16.318 5.983 -4.670 1.00 32.47 112 ALA A O 1
ATOM 839 N N . LEU A 1 113 ? -15.872 7.446 -3.049 1.00 38.62 113 LEU A N 1
ATOM 840 C CA . LEU A 1 113 ? -14.480 7.015 -2.854 1.00 38.62 113 LEU A CA 1
ATOM 841 C C . LEU A 1 113 ? -14.426 5.563 -2.374 1.00 38.62 113 LEU A C 1
ATOM 843 O O . LEU A 1 113 ? -13.712 4.749 -2.949 1.00 38.62 113 LEU A O 1
ATOM 847 N N . VAL A 1 114 ? -15.265 5.218 -1.395 1.00 38.19 114 VAL A N 1
ATOM 848 C CA . VAL A 1 114 ? -15.383 3.866 -0.826 1.00 38.19 114 VAL A CA 1
ATOM 849 C C . VAL A 1 114 ? -15.980 2.858 -1.828 1.00 38.19 114 VAL A C 1
ATOM 851 O O . VAL A 1 114 ? -15.660 1.673 -1.780 1.00 38.19 114 VAL A O 1
ATOM 854 N N . SER A 1 115 ? -16.814 3.298 -2.774 1.00 30.25 115 SER A N 1
ATOM 855 C CA . SER A 1 115 ? -17.376 2.469 -3.846 1.00 30.25 115 SER A CA 1
ATOM 856 C C . SER A 1 115 ? -16.448 2.361 -5.054 1.00 30.25 115 SER A C 1
ATOM 858 O O . SER A 1 115 ? -16.409 1.308 -5.677 1.00 30.25 115 SER A O 1
ATOM 860 N N . SER A 1 116 ? -15.641 3.383 -5.342 1.00 33.44 116 SER A N 1
ATOM 861 C CA . SER A 1 116 ? -14.561 3.323 -6.336 1.00 33.44 116 SER A CA 1
ATOM 862 C C . SER A 1 116 ? -13.420 2.421 -5.856 1.00 33.44 116 SER A C 1
ATOM 864 O O . SER A 1 116 ? -12.865 1.658 -6.640 1.00 33.44 116 SER A O 1
ATOM 866 N N . LEU A 1 117 ? -13.155 2.409 -4.546 1.00 38.09 117 LEU A N 1
ATOM 867 C CA . LEU A 1 117 ? -12.305 1.431 -3.859 1.00 38.09 117 LEU A CA 1
ATOM 868 C C . LEU A 1 117 ? -12.847 -0.012 -3.980 1.00 38.09 117 LEU A C 1
ATOM 870 O O . LEU A 1 117 ? -12.062 -0.947 -4.099 1.00 38.09 117 LEU A O 1
ATOM 874 N N . ARG A 1 118 ? -14.177 -0.208 -4.026 1.00 34.12 118 ARG A N 1
ATOM 875 C CA . ARG A 1 118 ? -14.806 -1.525 -4.277 1.00 34.12 118 ARG A CA 1
ATOM 876 C C . ARG A 1 118 ? -14.748 -1.980 -5.742 1.00 34.12 118 ARG A C 1
ATOM 878 O O . ARG A 1 118 ? -14.831 -3.179 -5.988 1.00 34.12 118 ARG A O 1
ATOM 885 N N . L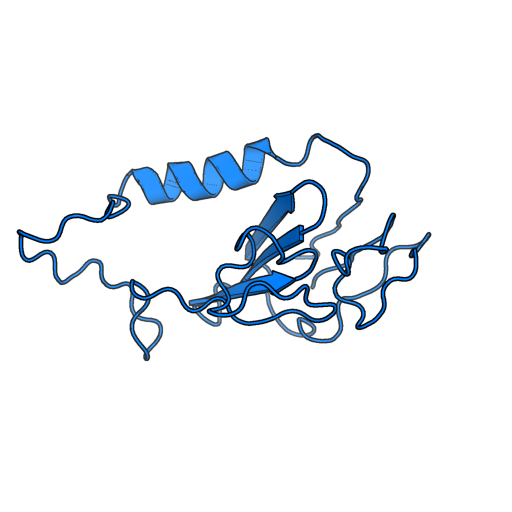EU A 1 119 ? -14.619 -1.065 -6.703 1.00 30.02 119 LEU A N 1
ATOM 886 C CA . LEU A 1 119 ? -14.710 -1.364 -8.142 1.00 30.02 119 LEU A CA 1
ATOM 887 C C . LEU A 1 119 ? -13.366 -1.696 -8.814 1.00 30.02 119 LEU A C 1
ATOM 889 O O . LEU A 1 119 ? -13.363 -2.260 -9.904 1.00 30.02 119 LEU A O 1
ATOM 893 N N . LEU A 1 120 ? -12.227 -1.416 -8.171 1.00 34.88 120 LEU A N 1
ATOM 894 C CA . LEU A 1 120 ? -10.889 -1.622 -8.755 1.00 34.88 120 LEU A CA 1
ATOM 895 C C . LEU A 1 120 ? -10.171 -2.914 -8.325 1.00 34.88 120 LEU A C 1
ATOM 897 O O . LEU A 1 120 ? -9.041 -3.152 -8.740 1.00 34.88 120 LEU A O 1
ATOM 901 N N . SER A 1 121 ? -10.828 -3.797 -7.566 1.00 37.88 121 SER A N 1
ATOM 902 C CA . SER A 1 121 ? -10.270 -5.110 -7.185 1.00 37.88 121 SER A CA 1
ATOM 903 C C . SER A 1 121 ? -10.149 -6.105 -8.355 1.00 37.88 121 SER A C 1
ATOM 905 O O . SER A 1 121 ? -9.556 -7.167 -8.187 1.00 37.88 121 SER A O 1
ATOM 907 N N . LEU A 1 122 ? -10.740 -5.815 -9.519 1.00 33.59 122 LEU A N 1
ATOM 908 C CA . LEU A 1 122 ? -10.982 -6.813 -10.570 1.00 33.59 122 LEU A CA 1
ATOM 909 C C . LEU A 1 122 ? -9.953 -6.840 -11.703 1.00 33.59 122 LEU A C 1
ATOM 911 O O . LEU A 1 122 ? -10.129 -7.591 -12.658 1.00 33.59 122 LEU A O 1
ATOM 915 N N . VAL A 1 123 ? -8.869 -6.066 -11.625 1.00 33.41 123 VAL A N 1
ATOM 916 C CA . VAL A 1 123 ? -7.918 -5.991 -12.738 1.00 33.41 123 VAL A CA 1
ATOM 917 C C . VAL A 1 123 ? -6.482 -6.172 -12.238 1.00 33.41 123 VAL A C 1
ATOM 919 O O . VAL A 1 123 ? -5.914 -5.267 -11.633 1.00 33.41 123 VAL A O 1
ATOM 922 N N . HIS A 1 124 ? -5.896 -7.330 -12.579 1.00 42.19 124 HIS A N 1
ATOM 923 C CA . HIS A 1 124 ? -4.450 -7.636 -12.648 1.00 42.19 124 HIS A CA 1
ATOM 924 C C . HIS A 1 124 ? -3.766 -8.482 -11.544 1.00 42.19 124 HIS A C 1
ATOM 926 O O . HIS A 1 124 ? -2.554 -8.387 -11.377 1.00 42.19 124 HIS A O 1
ATOM 932 N N . GLY A 1 125 ? -4.467 -9.414 -10.885 1.00 37.84 125 GLY A N 1
ATOM 933 C CA . GLY A 1 125 ? -3.800 -10.594 -10.292 1.00 37.84 125 GLY A CA 1
ATOM 934 C C . GLY A 1 125 ? -3.030 -10.379 -8.980 1.00 37.84 125 GLY A C 1
ATOM 935 O O . GLY A 1 125 ? -2.142 -11.166 -8.660 1.00 37.84 125 GLY A O 1
ATOM 936 N N . LEU A 1 126 ? -3.369 -9.340 -8.214 1.00 45.19 126 LEU A N 1
ATOM 937 C CA . LEU A 1 126 ? -2.903 -9.182 -6.836 1.00 45.19 126 LEU A CA 1
ATOM 938 C C . LEU A 1 126 ? -3.949 -9.786 -5.886 1.00 45.19 126 LEU A C 1
ATOM 940 O O . LEU A 1 126 ? -5.093 -9.333 -5.852 1.00 45.19 126 LEU A O 1
ATOM 944 N N . ASN A 1 127 ? -3.566 -10.830 -5.145 1.00 47.50 127 ASN A N 1
ATOM 945 C CA . ASN A 1 127 ? -4.420 -11.472 -4.144 1.00 47.50 127 ASN A CA 1
ATOM 946 C C . ASN A 1 127 ? -4.197 -10.815 -2.777 1.00 47.50 127 ASN A C 1
ATOM 948 O O . ASN A 1 127 ? -3.064 -10.773 -2.287 1.00 47.50 127 ASN A O 1
ATOM 952 N N . PHE A 1 128 ? -5.283 -10.358 -2.149 1.00 50.28 128 PHE A N 1
ATOM 953 C CA . PHE A 1 128 ? -5.265 -9.779 -0.807 1.00 50.28 128 PHE A CA 1
ATOM 954 C C . PHE A 1 128 ? -6.249 -10.508 0.102 1.00 50.28 128 PHE A C 1
ATOM 956 O O . PHE A 1 128 ? -7.395 -10.757 -0.270 1.00 50.28 128 PHE A O 1
ATOM 963 N N . GLN A 1 129 ? -5.813 -10.787 1.327 1.00 46.62 129 GLN A N 1
ATOM 964 C CA . GLN A 1 129 ? -6.705 -11.103 2.435 1.00 46.62 129 GLN A CA 1
ATOM 965 C C . GLN A 1 129 ? -6.590 -9.981 3.467 1.00 46.62 129 GLN A C 1
ATOM 967 O O . GLN A 1 129 ? -5.491 -9.567 3.833 1.00 46.62 129 GLN A O 1
ATOM 972 N N . ALA A 1 130 ? -7.732 -9.469 3.920 1.00 41.88 130 ALA A N 1
ATOM 973 C CA . ALA A 1 130 ? -7.828 -8.620 5.099 1.00 41.88 130 ALA A CA 1
ATOM 974 C C . ALA A 1 130 ? -8.496 -9.460 6.191 1.00 41.88 130 ALA A C 1
ATOM 976 O O . ALA A 1 130 ? -9.664 -9.822 6.071 1.00 41.88 130 ALA A O 1
ATOM 977 N N . GLY A 1 131 ? -7.725 -9.839 7.210 1.00 36.19 131 GLY A N 1
ATOM 978 C CA . GLY A 1 131 ? -8.234 -10.578 8.368 1.00 36.19 131 GLY A CA 1
ATOM 979 C C . GLY A 1 131 ? -8.927 -9.636 9.351 1.00 36.19 131 GLY A C 1
ATOM 980 O O . GLY A 1 131 ? -8.393 -8.549 9.616 1.00 36.19 131 GLY A O 1
ATOM 981 N N . CYS A 1 132 ? -10.102 -10.058 9.833 1.00 35.59 132 CYS A N 1
ATOM 982 C CA . CYS A 1 132 ? -10.920 -9.393 10.853 1.00 35.59 132 CYS A CA 1
ATOM 983 C C . CYS A 1 132 ? -10.209 -9.277 12.204 1.00 35.59 132 CYS A C 1
ATOM 985 O O . CYS A 1 132 ? -9.490 -10.233 12.566 1.00 35.59 132 CYS A O 1
#

Radius of gyration: 15.24 Å; chains: 1; bounding box: 34×46×27 Å